Protein AF-W4GBE4-F1 (afdb_monomer_lite)

Secondary structure (DSSP, 8-state):
--THHHHHHHTTTT--------PPPPBPPHHHHHHHHHTTTTSHHHHHHHHHTT---TTTTTSS-PPPHHHHHHHTT-HHHHHHHHHHHHHHHHHS-S-BSSSS-BHHHHTT--HHHHHHHHHHHHHT-

Structure (mmCIF, N/CA/C/O backbone):
data_AF-W4GBE4-F1
#
_entry.id   AF-W4GBE4-F1
#
loop_
_atom_site.group_PDB
_atom_site.id
_atom_site.type_symbol
_atom_site.label_atom_id
_atom_site.label_alt_id
_atom_site.label_comp_id
_atom_site.label_asym_id
_atom_site.label_entity_id
_atom_site.label_seq_id
_atom_site.pdbx_PDB_ins_code
_atom_site.Cartn_x
_atom_site.Cartn_y
_atom_site.Cartn_z
_atom_site.occupancy
_atom_site.B_iso_or_equiv
_atom_site.auth_seq_id
_atom_site.auth_comp_id
_atom_site.auth_asym_id
_atom_site.auth_atom_id
_atom_site.pdbx_PDB_model_num
ATOM 1 N N . MET A 1 1 ? -0.989 -51.141 -47.940 1.00 47.38 1 MET A N 1
ATOM 2 C CA . MET A 1 1 ? -0.506 -50.314 -46.812 1.00 47.38 1 MET A CA 1
ATOM 3 C C . MET A 1 1 ? -1.340 -49.046 -46.771 1.00 47.38 1 MET A C 1
ATOM 5 O O . MET A 1 1 ? -1.274 -48.240 -47.688 1.00 47.38 1 MET A O 1
ATOM 9 N N . THR A 1 2 ? -2.251 -48.965 -45.806 1.00 43.31 2 THR A N 1
ATOM 10 C CA . THR A 1 2 ? -3.365 -48.011 -45.771 1.00 43.31 2 THR A CA 1
ATOM 11 C C . THR A 1 2 ? -2.972 -46.695 -45.096 1.00 43.31 2 THR A C 1
ATOM 13 O O . THR A 1 2 ? -2.222 -46.662 -44.122 1.00 43.31 2 THR A O 1
ATOM 16 N N . ARG A 1 3 ? -3.529 -45.604 -45.634 1.00 47.00 3 ARG A N 1
ATOM 17 C CA . ARG A 1 3 ? -3.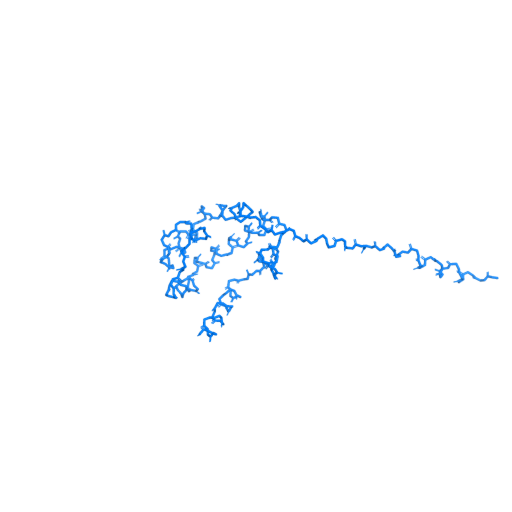361 -44.162 -45.343 1.00 47.00 3 ARG A CA 1
ATOM 18 C C . ARG A 1 3 ? -3.413 -43.745 -43.856 1.00 47.00 3 ARG A C 1
ATOM 20 O O . ARG A 1 3 ? -3.187 -42.584 -43.543 1.00 47.00 3 ARG A O 1
ATOM 27 N N . HIS A 1 4 ? -3.709 -44.667 -42.943 1.00 39.75 4 HIS A N 1
ATOM 28 C CA . HIS A 1 4 ? -3.879 -44.433 -41.506 1.00 39.75 4 HIS A CA 1
ATOM 29 C C . HIS A 1 4 ? -2.565 -44.531 -40.711 1.00 39.75 4 HIS A C 1
ATOM 31 O O . HIS A 1 4 ? -2.478 -43.972 -39.624 1.00 39.75 4 HIS A O 1
ATOM 37 N N . GLN A 1 5 ? -1.515 -45.162 -41.256 1.00 43.94 5 GLN A N 1
ATOM 38 C CA . GLN A 1 5 ? -0.207 -45.218 -40.580 1.00 43.94 5 GLN A CA 1
ATOM 39 C C . GLN A 1 5 ? 0.619 -43.927 -40.704 1.00 43.94 5 GLN A C 1
ATOM 41 O O . GLN A 1 5 ? 1.506 -43.691 -39.886 1.00 43.94 5 GLN A O 1
ATOM 46 N N . LEU A 1 6 ? 0.324 -43.075 -41.693 1.00 44.56 6 LEU A N 1
ATOM 47 C CA . LEU A 1 6 ? 1.055 -41.821 -41.905 1.00 44.56 6 LEU A CA 1
ATOM 48 C C . LEU A 1 6 ? 0.599 -40.715 -40.937 1.00 44.56 6 LEU A C 1
ATOM 50 O O . LEU A 1 6 ? 1.416 -39.929 -40.471 1.00 44.56 6 LEU A O 1
ATOM 54 N N . VAL A 1 7 ? -0.692 -40.691 -40.583 1.00 49.53 7 VAL A N 1
ATOM 55 C CA . VAL A 1 7 ? -1.270 -39.674 -39.684 1.00 49.53 7 VAL A CA 1
ATOM 56 C C . VAL A 1 7 ? -0.776 -39.860 -38.246 1.00 49.53 7 VAL A C 1
ATOM 58 O O . VAL A 1 7 ? -0.502 -38.886 -37.551 1.00 49.53 7 VAL A O 1
ATOM 61 N N . LEU A 1 8 ? -0.562 -41.110 -37.820 1.00 40.94 8 LEU A N 1
ATOM 62 C CA . LEU A 1 8 ? -0.124 -41.426 -36.458 1.00 40.94 8 LEU A CA 1
ATOM 63 C C . LEU A 1 8 ? 1.325 -40.988 -36.171 1.00 40.94 8 LEU A C 1
ATOM 65 O O . LEU A 1 8 ? 1.666 -40.720 -35.024 1.00 40.94 8 LEU A O 1
ATOM 69 N N . ARG A 1 9 ? 2.175 -40.858 -37.201 1.00 42.81 9 ARG A N 1
ATOM 70 C CA . ARG A 1 9 ? 3.560 -40.379 -37.040 1.00 42.81 9 ARG A CA 1
ATOM 71 C C . ARG A 1 9 ? 3.676 -38.854 -36.958 1.00 42.81 9 ARG A C 1
ATOM 73 O O . ARG A 1 9 ? 4.663 -38.363 -36.424 1.00 42.81 9 ARG A O 1
ATOM 80 N N . ILE A 1 10 ? 2.675 -38.110 -37.433 1.00 49.25 10 ILE A N 1
ATOM 81 C CA . ILE A 1 10 ? 2.686 -36.636 -37.420 1.00 49.25 10 ILE A CA 1
ATOM 82 C C . ILE A 1 10 ? 2.290 -36.084 -36.037 1.00 49.25 10 ILE A C 1
ATOM 84 O O . ILE A 1 10 ? 2.734 -35.005 -35.657 1.00 49.25 10 ILE A O 1
ATOM 88 N N . LEU A 1 11 ? 1.551 -36.849 -35.228 1.00 44.66 11 LEU A N 1
ATOM 89 C CA . LEU A 1 11 ? 1.126 -36.431 -33.883 1.00 44.66 11 LEU A CA 1
ATOM 90 C C . LEU A 1 11 ? 2.233 -36.488 -32.811 1.00 44.66 11 LEU A C 1
ATOM 92 O O . LEU A 1 11 ? 2.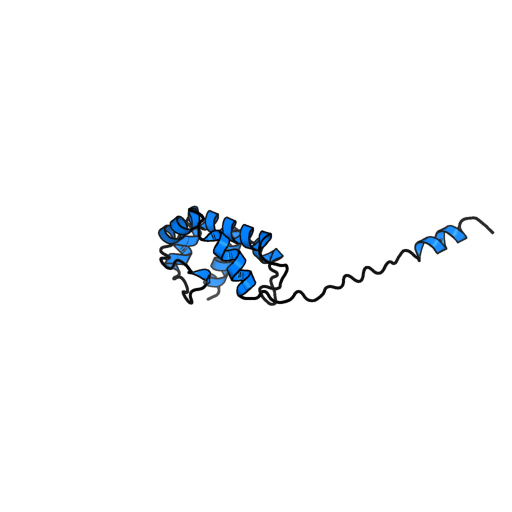040 -35.966 -31.720 1.00 44.66 11 LEU A O 1
ATOM 96 N N . ILE A 1 12 ? 3.398 -37.075 -33.108 1.00 47.38 12 ILE A N 1
ATOM 97 C CA . ILE A 1 12 ? 4.500 -37.239 -32.136 1.00 47.38 12 ILE A CA 1
ATOM 98 C C . ILE A 1 12 ? 5.567 -36.128 -32.278 1.00 47.38 12 ILE A C 1
ATOM 100 O O . ILE A 1 12 ? 6.394 -35.945 -31.392 1.00 47.38 12 ILE A O 1
ATOM 104 N N . ALA A 1 13 ? 5.524 -35.317 -33.342 1.00 45.97 13 ALA A N 1
ATOM 105 C CA . ALA A 1 13 ? 6.534 -34.288 -33.625 1.00 45.97 13 ALA A CA 1
ATOM 106 C C . ALA A 1 13 ? 6.135 -32.852 -33.221 1.00 45.97 13 ALA A C 1
ATOM 108 O O . ALA A 1 13 ? 6.860 -31.911 -33.528 1.00 45.97 13 ALA A O 1
ATOM 109 N N . ALA A 1 14 ? 5.007 -32.670 -32.526 1.00 47.59 14 ALA A N 1
ATOM 110 C CA . ALA A 1 14 ? 4.578 -31.374 -31.988 1.00 47.59 14 ALA A CA 1
ATOM 111 C C . ALA A 1 14 ? 4.655 -31.310 -30.454 1.00 47.59 14 ALA A C 1
ATOM 113 O O . ALA A 1 14 ? 4.036 -30.453 -29.830 1.00 47.59 14 ALA A O 1
ATOM 114 N N . ALA A 1 15 ? 5.468 -32.171 -29.835 1.00 48.25 15 ALA A N 1
ATOM 115 C CA . ALA A 1 15 ? 6.034 -31.881 -28.526 1.00 48.25 15 ALA A CA 1
ATOM 116 C C . ALA A 1 15 ? 7.156 -30.845 -28.708 1.00 48.25 15 ALA A C 1
ATOM 118 O O . ALA A 1 15 ? 8.330 -31.114 -28.461 1.00 48.25 15 ALA A O 1
ATOM 119 N N . CYS A 1 16 ? 6.793 -29.639 -29.161 1.00 46.28 16 CYS A N 1
ATOM 120 C CA . CYS A 1 16 ? 7.536 -28.463 -28.749 1.00 46.28 16 CYS A CA 1
ATOM 121 C C . CYS A 1 16 ? 7.368 -28.426 -27.239 1.00 46.28 16 CYS A C 1
ATOM 123 O O . CYS A 1 16 ? 6.358 -27.970 -26.713 1.00 46.28 16 CYS A O 1
ATOM 125 N N . VAL A 1 17 ? 8.354 -29.012 -26.570 1.00 53.53 17 VAL A N 1
ATOM 126 C CA . VAL A 1 17 ? 8.703 -28.745 -25.193 1.00 53.53 17 VAL A CA 1
ATOM 127 C C . VAL A 1 17 ? 8.875 -27.231 -25.125 1.00 53.53 17 VAL A C 1
ATOM 129 O O . VAL A 1 17 ? 9.966 -26.700 -25.313 1.00 53.53 17 VAL A O 1
ATOM 132 N N . SER A 1 18 ? 7.779 -26.507 -24.906 1.00 48.28 18 SER A N 1
ATOM 133 C CA . SER A 1 18 ? 7.825 -25.253 -24.185 1.00 48.28 18 SER A CA 1
ATOM 134 C C . SER A 1 18 ? 8.311 -25.644 -22.800 1.00 48.28 18 SER A C 1
ATOM 136 O O . SER A 1 18 ? 7.544 -25.864 -21.866 1.00 48.28 18 SER A O 1
ATOM 138 N N . ALA A 1 19 ? 9.631 -25.786 -22.690 1.00 45.28 19 ALA A N 1
ATOM 139 C CA . ALA A 1 19 ? 10.322 -25.480 -21.469 1.00 45.28 19 ALA A CA 1
ATOM 140 C C . ALA A 1 19 ? 9.886 -24.050 -21.159 1.00 45.28 19 ALA A C 1
ATOM 142 O O . ALA A 1 19 ? 10.431 -23.082 -21.686 1.00 45.28 19 ALA A O 1
ATOM 143 N N . PHE A 1 20 ? 8.816 -23.921 -20.376 1.00 43.69 20 PHE A N 1
ATOM 144 C CA . PHE A 1 20 ? 8.627 -22.751 -19.558 1.00 43.69 20 PHE A CA 1
ATOM 145 C C . PHE A 1 20 ? 9.878 -22.729 -18.696 1.00 43.69 20 PHE A C 1
ATO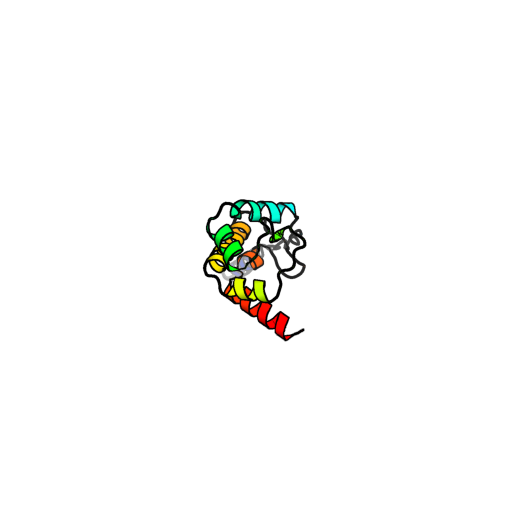M 147 O O . PHE A 1 20 ? 9.976 -23.428 -17.688 1.00 43.69 20 PHE A O 1
ATOM 154 N N . VAL A 1 21 ? 10.889 -22.011 -19.178 1.00 45.81 21 VAL A N 1
ATOM 155 C CA . VAL A 1 21 ? 11.970 -21.521 -18.351 1.00 45.81 21 VAL A CA 1
ATOM 156 C C . VAL A 1 21 ? 11.249 -20.605 -17.374 1.00 45.81 21 VAL A C 1
ATOM 158 O O . VAL A 1 21 ? 11.058 -19.420 -17.635 1.00 45.81 21 VAL A O 1
ATOM 161 N N . HIS A 1 22 ? 10.744 -21.180 -16.283 1.00 44.53 22 HIS A N 1
ATOM 162 C CA . HIS A 1 22 ? 10.506 -20.440 -15.063 1.00 44.53 22 HIS A CA 1
ATOM 163 C C . HIS A 1 22 ? 11.906 -20.032 -14.616 1.00 44.53 22 HIS A C 1
ATOM 165 O O . HIS A 1 22 ? 12.540 -20.714 -13.821 1.00 44.53 22 HIS A O 1
ATOM 171 N N . ALA A 1 23 ? 12.457 -18.995 -15.250 1.00 57.09 23 ALA A N 1
ATOM 172 C CA . ALA A 1 23 ? 13.554 -18.274 -14.653 1.00 57.09 23 ALA A CA 1
ATOM 173 C C . ALA A 1 23 ? 13.006 -17.843 -13.297 1.00 57.09 23 ALA A C 1
ATOM 175 O O . ALA A 1 23 ? 11.982 -17.152 -13.260 1.00 57.09 23 ALA A O 1
ATOM 176 N N . ASP A 1 24 ? 13.608 -18.340 -12.216 1.00 76.12 24 ASP A N 1
ATOM 177 C CA . ASP A 1 24 ? 13.294 -17.868 -10.876 1.00 76.12 24 ASP A CA 1
ATOM 178 C C . ASP A 1 24 ? 13.305 -16.342 -10.931 1.00 76.12 24 ASP A C 1
ATOM 180 O O . ASP A 1 24 ? 14.299 -15.721 -11.323 1.00 76.12 24 ASP A O 1
ATOM 184 N N . LEU A 1 25 ? 12.142 -15.742 -10.671 1.00 85.25 25 LEU A N 1
ATOM 185 C CA . LEU A 1 25 ? 11.993 -14.300 -10.767 1.00 85.25 25 LEU A CA 1
ATOM 186 C C . LEU A 1 25 ? 12.959 -13.667 -9.758 1.00 85.25 25 LEU A C 1
ATOM 188 O O . LEU A 1 25 ? 12.968 -14.080 -8.595 1.00 85.25 25 LEU A O 1
ATOM 192 N N . PRO A 1 26 ? 13.756 -12.661 -10.154 1.00 92.25 26 PRO A N 1
ATOM 193 C CA . PRO A 1 26 ? 14.640 -11.994 -9.211 1.00 92.25 26 PRO A CA 1
ATOM 194 C C . PRO A 1 26 ? 13.814 -11.329 -8.107 1.00 92.25 26 PRO A C 1
ATOM 196 O O . PRO A 1 26 ? 12.666 -10.937 -8.331 1.00 92.25 26 PRO A O 1
ATOM 199 N N . PHE A 1 27 ? 14.399 -11.150 -6.923 1.00 92.62 27 PHE A N 1
ATOM 200 C CA . PHE A 1 27 ? 13.760 -10.354 -5.878 1.00 92.62 27 PHE A CA 1
ATOM 201 C C . PHE A 1 27 ? 13.638 -8.884 -6.297 1.00 92.62 27 PHE A C 1
ATOM 203 O O . PHE A 1 27 ? 14.487 -8.343 -7.010 1.00 92.62 27 PHE A O 1
ATOM 210 N N . CYS A 1 28 ? 12.568 -8.224 -5.858 1.00 90.81 28 CYS A N 1
ATOM 211 C CA . CYS A 1 28 ? 12.384 -6.799 -6.077 1.00 90.81 28 CYS A CA 1
ATOM 212 C C . CYS A 1 28 ? 13.455 -6.015 -5.306 1.00 90.81 28 CYS A C 1
ATOM 214 O O . CYS A 1 28 ? 13.665 -6.243 -4.115 1.00 90.81 28 CYS A O 1
ATOM 216 N N . THR A 1 29 ? 14.129 -5.080 -5.975 1.00 90.50 29 THR A N 1
ATOM 217 C CA . THR A 1 29 ? 15.094 -4.191 -5.324 1.00 90.50 29 THR A CA 1
ATOM 218 C C . THR A 1 29 ? 14.368 -3.020 -4.653 1.00 90.50 29 THR A C 1
ATOM 220 O O . THR A 1 29 ? 13.238 -2.693 -5.038 1.00 90.50 29 THR A O 1
ATOM 223 N N . PRO A 1 30 ? 15.000 -2.339 -3.680 1.00 85.25 30 PRO A N 1
ATOM 224 C CA . PRO A 1 30 ? 14.466 -1.096 -3.130 1.00 85.25 30 PRO A CA 1
ATOM 225 C C . PRO A 1 30 ? 14.141 -0.055 -4.209 1.00 85.25 30 PRO A C 1
ATOM 227 O O . PRO A 1 30 ? 13.108 0.599 -4.113 1.00 85.25 30 PRO A O 1
ATOM 230 N N . ASP A 1 31 ? 14.949 0.034 -5.271 1.00 87.62 31 ASP A N 1
ATOM 231 C CA . ASP A 1 31 ? 14.728 0.967 -6.384 1.00 87.62 31 ASP A CA 1
ATOM 232 C C . ASP A 1 31 ? 13.437 0.661 -7.156 1.00 87.62 31 ASP A C 1
ATOM 234 O O . ASP A 1 31 ? 12.713 1.579 -7.537 1.00 87.62 31 ASP A O 1
ATOM 238 N N . HIS A 1 32 ? 13.092 -0.620 -7.340 1.00 87.81 32 HIS A N 1
ATOM 239 C CA . HIS A 1 32 ? 11.822 -1.006 -7.965 1.00 87.81 32 HIS A CA 1
ATOM 240 C C . HIS A 1 32 ? 10.619 -0.531 -7.140 1.00 87.81 32 HIS A C 1
ATOM 242 O O . HIS A 1 32 ? 9.619 -0.068 -7.690 1.00 87.81 32 HIS A O 1
ATOM 248 N N . VAL A 1 33 ? 10.712 -0.657 -5.812 1.00 82.44 33 VAL A N 1
ATOM 249 C CA . VAL A 1 33 ? 9.666 -0.217 -4.880 1.00 82.44 33 VAL A CA 1
ATOM 250 C C . VAL A 1 33 ? 9.589 1.304 -4.853 1.00 82.44 33 VAL A C 1
ATOM 252 O O . VAL A 1 33 ? 8.500 1.856 -4.989 1.00 82.44 33 VAL A O 1
ATOM 255 N N . GLN A 1 34 ? 10.731 1.981 -4.753 1.00 84.31 34 GLN A N 1
ATOM 256 C CA . GLN A 1 34 ? 10.813 3.436 -4.749 1.00 84.31 34 GLN A CA 1
ATOM 257 C C . GLN A 1 34 ? 10.185 4.030 -6.015 1.00 84.31 34 GLN A C 1
ATOM 259 O O . GLN A 1 34 ? 9.314 4.891 -5.908 1.00 84.31 34 GLN A O 1
ATOM 264 N N . LEU A 1 35 ? 10.545 3.516 -7.195 1.00 83.62 35 LEU A N 1
ATOM 265 C CA . LEU A 1 35 ? 10.017 3.984 -8.478 1.00 83.62 35 LEU A CA 1
ATOM 266 C C . LEU A 1 35 ? 8.487 3.871 -8.556 1.00 83.62 35 LEU A C 1
ATOM 268 O O . LEU A 1 35 ? 7.812 4.789 -9.022 1.00 83.62 35 LEU A O 1
ATOM 272 N N . ALA A 1 36 ? 7.925 2.755 -8.082 1.00 86.50 36 ALA A N 1
ATOM 273 C CA . ALA A 1 36 ? 6.478 2.574 -8.046 1.00 86.50 36 ALA A CA 1
ATOM 274 C C . ALA A 1 36 ? 5.809 3.546 -7.059 1.00 86.50 36 ALA A C 1
ATOM 276 O O . ALA A 1 36 ? 4.772 4.123 -7.375 1.00 86.50 36 ALA A O 1
ATOM 277 N N . LEU A 1 37 ? 6.397 3.759 -5.879 1.00 84.31 37 LEU A N 1
ATOM 278 C CA . LEU A 1 37 ? 5.797 4.583 -4.830 1.00 84.31 37 LEU A CA 1
ATOM 279 C C . LEU A 1 37 ? 5.881 6.084 -5.110 1.00 84.31 37 LEU A C 1
ATOM 281 O O . LEU A 1 37 ? 4.893 6.785 -4.890 1.00 84.31 37 LEU A O 1
ATOM 285 N N . GLU A 1 38 ? 7.006 6.583 -5.622 1.00 85.31 38 GLU A N 1
ATOM 286 C CA . GLU A 1 38 ? 7.205 8.012 -5.902 1.00 85.31 38 GLU A CA 1
ATOM 287 C C . GLU A 1 38 ? 6.149 8.576 -6.854 1.00 85.31 38 GLU A C 1
ATOM 289 O O . GLU A 1 38 ? 5.655 9.687 -6.646 1.00 85.31 38 GLU A O 1
ATOM 294 N N . ALA A 1 39 ? 5.722 7.779 -7.838 1.00 82.81 39 ALA A N 1
ATOM 295 C CA . ALA A 1 39 ? 4.661 8.145 -8.773 1.00 82.81 39 ALA A CA 1
ATOM 296 C C . ALA A 1 39 ? 3.313 8.438 -8.084 1.00 82.81 39 ALA A C 1
ATOM 298 O O . ALA A 1 39 ? 2.463 9.126 -8.644 1.00 82.81 39 ALA A O 1
ATOM 299 N N . THR A 1 40 ? 3.110 7.940 -6.863 1.00 86.69 40 THR A N 1
ATOM 300 C CA . THR A 1 40 ? 1.842 8.062 -6.128 1.00 86.69 40 THR A CA 1
ATOM 301 C C . THR A 1 40 ? 1.817 9.241 -5.159 1.00 86.69 40 THR A C 1
ATOM 303 O O . THR A 1 40 ? 0.747 9.660 -4.718 1.00 86.69 40 THR A O 1
ATOM 306 N N . TYR A 1 41 ? 2.976 9.802 -4.806 1.00 84.94 41 TYR A N 1
ATOM 307 C CA . TYR A 1 41 ? 3.091 10.875 -3.810 1.00 84.94 41 TYR A CA 1
ATOM 308 C C . TYR A 1 41 ? 2.350 12.166 -4.183 1.00 84.94 41 TYR A C 1
ATOM 310 O O . TYR A 1 41 ? 1.770 12.785 -3.288 1.00 84.94 41 TYR A O 1
ATOM 318 N N . PRO A 1 42 ? 2.293 12.576 -5.465 1.00 88.06 42 PRO A N 1
ATOM 319 C CA . PRO A 1 42 ? 1.512 13.743 -5.864 1.00 88.06 42 PRO A CA 1
ATOM 320 C C . PRO A 1 42 ? -0.008 13.515 -5.866 1.00 88.06 42 PRO A C 1
ATOM 322 O O . PRO A 1 42 ? -0.752 14.486 -6.001 1.00 88.06 42 PRO A O 1
ATOM 325 N N . HIS A 1 43 ? -0.496 12.270 -5.754 1.00 89.62 43 HIS A N 1
ATOM 326 C CA . HIS A 1 43 ? -1.926 11.987 -5.870 1.00 89.62 43 HIS A CA 1
ATOM 327 C C . HIS A 1 43 ? -2.710 12.596 -4.687 1.00 89.62 43 HIS A C 1
ATOM 329 O O . HIS A 1 43 ? -2.338 12.362 -3.532 1.00 89.62 43 HIS A O 1
ATOM 335 N N . PRO A 1 44 ? -3.820 13.333 -4.917 1.00 90.81 44 PRO A N 1
ATOM 336 C CA . PRO A 1 44 ? -4.550 14.025 -3.847 1.00 90.81 44 PRO A CA 1
ATOM 337 C C . PRO A 1 44 ? -5.021 13.106 -2.715 1.00 90.81 44 PRO A C 1
ATOM 339 O O . PRO A 1 44 ? -5.007 13.494 -1.544 1.00 90.81 44 PRO A O 1
ATOM 342 N N . SER A 1 45 ? -5.394 11.866 -3.049 1.00 90.19 45 SER A N 1
ATOM 343 C CA . SER A 1 45 ? -5.828 10.876 -2.060 1.00 90.19 45 SER A CA 1
ATOM 344 C C . SER A 1 45 ? -4.751 10.583 -1.016 1.00 90.19 45 SER A C 1
ATOM 346 O O . SER A 1 45 ? -5.096 10.278 0.121 1.00 90.19 45 SER A O 1
ATOM 348 N N . HIS A 1 46 ? -3.466 10.710 -1.363 1.00 87.94 46 HIS A N 1
ATOM 349 C CA . HIS A 1 46 ? -2.364 10.372 -0.470 1.00 87.94 46 HIS A CA 1
ATOM 350 C C . HIS A 1 46 ? -2.334 11.320 0.736 1.00 87.94 46 HIS A C 1
ATOM 352 O O . HIS A 1 46 ? -2.345 10.870 1.882 1.00 87.94 46 HIS A O 1
ATOM 358 N N . GLN A 1 47 ? -2.405 12.634 0.500 1.00 86.12 47 GLN A N 1
ATOM 359 C CA . GLN A 1 47 ? -2.460 13.628 1.580 1.00 86.12 47 GLN A CA 1
ATOM 360 C C . GLN A 1 47 ? -3.737 13.498 2.420 1.00 86.12 47 GLN A C 1
ATOM 362 O O . GLN A 1 47 ? -3.699 13.661 3.641 1.00 86.12 47 GLN A O 1
ATOM 367 N N . LEU A 1 48 ? -4.863 13.173 1.780 1.00 92.00 48 LEU A N 1
ATOM 368 C CA . LEU A 1 48 ? -6.127 12.939 2.476 1.00 92.00 48 LEU A CA 1
ATOM 369 C C . LEU A 1 48 ? -6.066 11.681 3.350 1.00 92.00 48 LEU A C 1
ATOM 371 O O . LEU A 1 48 ? -6.455 11.736 4.510 1.00 92.00 48 LEU A O 1
ATOM 375 N N . CYS A 1 49 ? -5.503 10.581 2.848 1.00 92.06 49 CYS A N 1
ATOM 376 C CA . CYS A 1 49 ? -5.317 9.362 3.628 1.00 92.06 49 CYS A CA 1
ATOM 377 C C . CYS A 1 49 ? -4.402 9.600 4.830 1.00 92.06 49 CYS A C 1
ATOM 379 O O . CYS A 1 49 ? -4.721 9.190 5.941 1.00 92.06 49 CYS A O 1
ATOM 381 N N . MET A 1 50 ? -3.284 10.300 4.626 1.00 87.62 50 MET A N 1
ATOM 382 C CA . MET A 1 50 ? -2.375 10.679 5.706 1.00 87.62 50 MET A CA 1
ATOM 383 C C . MET A 1 50 ? -3.101 11.437 6.820 1.00 87.62 50 MET A C 1
ATOM 385 O O . MET A 1 50 ? -2.926 11.131 8.000 1.00 87.62 50 MET A O 1
ATOM 389 N N . LYS A 1 51 ? -3.953 12.397 6.448 1.00 90.31 51 LYS A N 1
ATOM 390 C CA . LYS A 1 51 ? -4.778 13.148 7.395 1.00 90.31 51 LYS A CA 1
ATOM 391 C C . LYS A 1 51 ? -5.780 12.241 8.113 1.00 90.31 51 LYS A C 1
ATOM 393 O O . LYS A 1 51 ? -5.821 12.258 9.340 1.00 90.31 51 LYS A O 1
ATOM 398 N N . ASP A 1 52 ? -6.553 11.454 7.369 1.00 94.25 52 ASP A N 1
ATOM 399 C CA . ASP A 1 52 ? -7.618 10.609 7.918 1.00 94.25 52 ASP A CA 1
ATOM 400 C C . ASP A 1 52 ? -7.074 9.516 8.847 1.00 94.25 52 ASP A C 1
ATOM 402 O O . ASP A 1 52 ? -7.651 9.243 9.897 1.00 94.25 52 ASP A O 1
ATOM 406 N N . ALA A 1 53 ? -5.943 8.909 8.484 1.00 91.94 53 ALA A N 1
ATOM 407 C CA . ALA A 1 53 ? -5.299 7.858 9.264 1.00 91.94 53 ALA A CA 1
ATOM 408 C C . ALA A 1 53 ? -4.384 8.395 10.377 1.00 91.94 53 ALA A C 1
ATOM 410 O O . ALA A 1 53 ? -3.777 7.614 11.111 1.00 91.94 53 ALA A O 1
ATOM 411 N N . GLY A 1 54 ? -4.229 9.719 10.491 1.00 88.88 54 GLY A N 1
ATOM 412 C CA . GLY A 1 54 ? -3.305 10.339 11.440 1.00 88.88 54 GLY A CA 1
ATOM 413 C C . GLY A 1 54 ? -1.836 9.974 11.189 1.00 88.88 54 GLY A C 1
ATOM 414 O O . GLY A 1 54 ? -1.043 9.940 12.130 1.00 88.88 54 GLY A O 1
ATOM 415 N N . MET A 1 55 ? -1.465 9.673 9.942 1.00 81.69 55 MET A N 1
ATOM 416 C CA . MET A 1 55 ? -0.104 9.340 9.518 1.00 81.69 55 MET A CA 1
ATOM 417 C C . MET A 1 55 ? 0.560 10.586 8.928 1.00 81.69 55 MET A C 1
ATOM 419 O O . MET A 1 55 ? 0.320 10.949 7.785 1.00 81.69 55 MET A O 1
ATOM 423 N N . GLN A 1 56 ? 1.393 11.274 9.709 1.00 70.88 56 GLN A N 1
ATOM 424 C CA . GLN A 1 56 ? 1.942 12.582 9.311 1.00 70.88 56 GLN A CA 1
ATOM 425 C C . GLN A 1 56 ? 3.230 12.496 8.476 1.00 70.88 56 GLN A C 1
ATOM 427 O O . GLN A 1 56 ? 3.691 13.505 7.941 1.00 70.88 56 GLN A O 1
ATOM 432 N N . ASN A 1 57 ? 3.823 11.307 8.345 1.00 65.50 57 ASN A N 1
ATOM 433 C CA . ASN A 1 57 ? 5.098 11.143 7.658 1.00 65.50 57 ASN A CA 1
ATOM 434 C C . ASN A 1 57 ? 4.881 10.937 6.153 1.00 65.50 57 ASN A C 1
ATOM 436 O O . ASN A 1 57 ? 4.297 9.936 5.743 1.00 65.50 57 ASN A O 1
ATOM 440 N N . LYS A 1 58 ? 5.366 11.881 5.330 1.00 52.84 58 LYS A N 1
ATOM 441 C CA . LYS A 1 58 ? 5.182 11.894 3.859 1.00 52.84 58 LYS A CA 1
ATOM 442 C C . LYS A 1 58 ? 5.749 10.665 3.149 1.00 52.84 58 LYS A C 1
ATOM 444 O O . LYS A 1 58 ? 5.431 10.429 1.993 1.00 52.84 58 LYS A O 1
ATOM 449 N N . VAL A 1 59 ? 6.595 9.908 3.840 1.00 53.56 59 VAL A N 1
ATOM 450 C CA . VAL A 1 59 ? 7.252 8.715 3.314 1.00 53.56 59 VAL A CA 1
ATOM 451 C C . VAL A 1 59 ? 7.005 7.533 4.247 1.00 53.56 59 VAL A C 1
ATOM 453 O O . VAL A 1 59 ? 7.927 6.810 4.601 1.00 53.56 59 VAL A O 1
ATOM 456 N N . TYR A 1 60 ? 5.765 7.349 4.719 1.00 55.22 60 TYR A N 1
ATOM 457 C CA . TYR A 1 60 ? 5.470 6.304 5.708 1.00 55.22 60 TYR A CA 1
ATOM 458 C C . TYR A 1 60 ? 5.911 4.907 5.235 1.00 55.22 60 TYR A C 1
ATOM 460 O O . TYR A 1 60 ? 6.417 4.138 6.044 1.00 55.22 60 TYR A O 1
ATOM 468 N N . LEU A 1 61 ? 5.828 4.637 3.925 1.00 50.59 61 LEU A N 1
ATOM 469 C CA . LEU A 1 61 ? 6.257 3.380 3.297 1.00 50.59 61 LEU A CA 1
ATOM 470 C C . LEU A 1 61 ? 7.780 3.180 3.250 1.00 50.59 61 LEU A C 1
ATOM 472 O O . LEU A 1 61 ? 8.227 2.042 3.164 1.00 50.59 61 LEU A O 1
ATOM 476 N N . SER A 1 62 ? 8.579 4.252 3.312 1.00 51.03 62 SER A N 1
ATOM 477 C CA . SER A 1 62 ? 10.048 4.163 3.385 1.00 51.03 62 SER A CA 1
ATOM 478 C C . SER A 1 62 ? 10.597 4.450 4.787 1.00 51.03 62 SER A C 1
ATOM 480 O O . SER A 1 62 ? 11.770 4.206 5.072 1.00 51.03 62 SER A O 1
ATOM 482 N N . SER A 1 63 ? 9.775 5.015 5.669 1.00 52.66 63 SER A N 1
ATOM 483 C CA . SER A 1 63 ? 10.150 5.312 7.043 1.00 52.66 63 SER A CA 1
ATOM 484 C C . SER A 1 63 ? 10.029 4.048 7.889 1.00 52.66 63 SER A C 1
ATOM 486 O O . SER A 1 63 ? 9.095 3.270 7.720 1.00 52.66 63 SER A O 1
ATOM 488 N N . ARG A 1 64 ? 10.917 3.861 8.873 1.00 58.09 64 ARG A N 1
ATOM 489 C CA . ARG A 1 64 ? 10.794 2.807 9.904 1.00 58.09 64 ARG A CA 1
ATOM 490 C C . ARG A 1 64 ? 9.630 3.069 10.878 1.00 58.09 64 ARG A C 1
ATOM 492 O O . ARG A 1 64 ? 9.719 2.765 12.063 1.00 58.09 64 ARG A O 1
ATOM 499 N N . PHE A 1 65 ? 8.569 3.711 10.406 1.00 65.25 65 PHE A N 1
ATOM 500 C CA . PHE A 1 65 ? 7.387 4.028 11.176 1.00 65.25 65 PHE A CA 1
ATOM 501 C C . PHE A 1 65 ? 6.428 2.846 11.097 1.00 65.25 65 PHE A C 1
ATOM 503 O O . PHE A 1 65 ? 5.906 2.528 10.033 1.00 65.25 65 PHE A O 1
ATOM 510 N N . THR A 1 66 ? 6.198 2.194 12.231 1.00 73.38 66 THR A N 1
ATOM 511 C CA . THR A 1 66 ? 5.122 1.209 12.364 1.00 73.38 66 THR A CA 1
ATOM 512 C C . THR A 1 66 ? 3.883 1.952 12.872 1.00 73.38 66 THR A C 1
ATOM 514 O O . THR A 1 66 ? 3.950 2.507 13.971 1.00 73.38 66 THR A O 1
ATOM 517 N N . PRO A 1 67 ? 2.777 2.025 12.106 1.00 79.38 67 PRO A N 1
ATOM 518 C CA . PRO A 1 67 ? 1.557 2.680 12.571 1.00 79.38 67 PRO A CA 1
ATOM 519 C C . PRO A 1 67 ? 0.996 2.004 13.830 1.00 79.38 67 PRO A C 1
ATOM 521 O O . PRO A 1 67 ? 1.072 0.783 13.973 1.00 79.38 67 PRO A O 1
ATOM 524 N N . SER A 1 68 ? 0.402 2.783 14.737 1.00 86.75 68 SER A N 1
ATOM 525 C CA . SER A 1 68 ? -0.324 2.233 15.888 1.00 86.75 68 SER A CA 1
ATOM 526 C C . SER A 1 68 ? -1.622 1.547 15.453 1.00 86.75 68 SER A C 1
ATOM 528 O O . SER A 1 68 ? -2.168 1.859 14.393 1.00 86.75 68 SER A O 1
ATOM 530 N N . LEU A 1 69 ? -2.183 0.673 16.297 1.00 87.25 69 LEU A N 1
ATOM 531 C CA . LEU A 1 69 ? -3.469 0.013 16.016 1.00 87.25 69 LEU A CA 1
ATOM 532 C C . LEU A 1 69 ? -4.591 1.017 15.711 1.00 87.25 69 LEU A C 1
ATOM 534 O O . LEU A 1 69 ? -5.390 0.792 14.806 1.00 87.25 69 LEU A O 1
ATOM 538 N N . THR A 1 70 ? -4.617 2.159 16.404 1.00 90.25 70 THR A N 1
ATOM 539 C CA . THR A 1 70 ? -5.582 3.236 16.138 1.00 90.25 70 THR A CA 1
ATOM 540 C C . THR A 1 70 ? -5.400 3.831 14.743 1.00 90.25 70 THR A C 1
ATOM 542 O O . THR A 1 70 ? -6.383 4.047 14.038 1.00 90.25 70 THR A O 1
ATOM 545 N N . GLN A 1 71 ? -4.156 4.067 14.316 1.00 90.44 71 GLN A N 1
ATOM 546 C CA . GLN A 1 71 ? -3.861 4.590 12.977 1.00 90.44 71 GLN A CA 1
ATOM 547 C C . GLN A 1 71 ? -4.213 3.572 11.890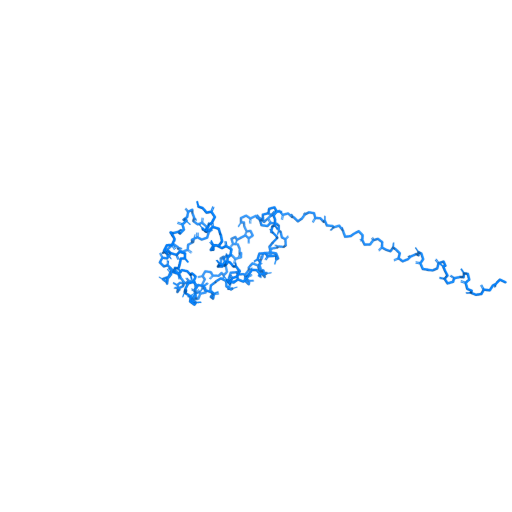 1.00 90.44 71 GLN A C 1
ATOM 549 O O . GLN A 1 71 ? -4.758 3.949 10.856 1.00 90.44 71 GLN A O 1
ATOM 554 N N . VAL A 1 72 ? -3.973 2.279 12.131 1.00 89.81 72 VAL A N 1
ATOM 555 C CA . VAL A 1 72 ? -4.372 1.223 11.191 1.00 89.81 72 VAL A CA 1
ATOM 556 C C . VAL A 1 72 ? -5.896 1.079 11.118 1.00 89.81 72 VAL A C 1
ATOM 558 O O . VAL A 1 72 ? -6.457 0.957 10.029 1.00 89.81 72 VAL A O 1
ATOM 561 N N . GLY A 1 73 ? -6.595 1.178 12.250 1.00 91.56 73 GLY A N 1
ATOM 562 C CA . GLY A 1 73 ? -8.057 1.229 12.276 1.00 91.56 73 GLY A CA 1
ATOM 563 C C . GLY A 1 73 ? -8.608 2.427 11.496 1.00 91.56 73 GLY A C 1
ATOM 564 O O . GLY A 1 73 ? -9.534 2.276 10.700 1.00 91.56 73 GLY A O 1
ATOM 565 N N . ALA A 1 74 ? -8.008 3.607 11.668 1.00 94.38 74 ALA A N 1
ATOM 566 C CA . ALA A 1 74 ? -8.375 4.813 10.931 1.00 94.38 74 ALA A CA 1
ATOM 567 C C . ALA A 1 74 ? -8.080 4.690 9.426 1.00 94.38 74 ALA A C 1
ATOM 569 O O . ALA A 1 74 ? -8.926 5.059 8.611 1.00 94.38 74 ALA A O 1
ATOM 570 N N . PHE A 1 75 ? -6.941 4.091 9.055 1.00 93.75 75 PHE A N 1
ATOM 571 C CA . PHE A 1 75 ? -6.613 3.751 7.671 1.00 93.75 75 PHE A CA 1
ATOM 572 C C . PHE A 1 75 ? -7.748 2.937 7.048 1.00 93.75 75 PHE A C 1
ATOM 574 O O . PHE A 1 75 ? -8.382 3.426 6.117 1.00 93.75 75 PHE A O 1
ATOM 581 N N . PHE A 1 76 ? -8.091 1.778 7.626 1.00 94.75 76 PHE A N 1
ATOM 582 C CA . PHE A 1 76 ? -9.117 0.860 7.105 1.00 94.75 76 PHE A CA 1
ATOM 583 C C . PHE A 1 76 ? -10.560 1.382 7.114 1.00 94.75 76 PHE A C 1
ATOM 585 O O . PHE A 1 76 ? -11.451 0.707 6.578 1.00 94.75 76 PHE A O 1
ATOM 592 N N . ASN A 1 77 ? -10.795 2.557 7.696 1.00 95.25 77 ASN A N 1
ATOM 593 C CA . ASN A 1 77 ? -12.088 3.237 7.722 1.00 95.25 77 ASN A CA 1
ATOM 594 C C . ASN A 1 77 ? -12.124 4.499 6.835 1.00 95.25 77 ASN A C 1
ATOM 596 O O . ASN A 1 77 ? -13.183 5.112 6.704 1.00 95.25 77 ASN A O 1
ATOM 600 N N . SER A 1 78 ? -11.016 4.877 6.187 1.00 95.56 78 SER A N 1
ATOM 601 C CA . SER A 1 78 ? -10.947 6.046 5.303 1.00 95.56 78 SER A CA 1
ATOM 602 C C . SER A 1 78 ? -11.160 5.682 3.832 1.00 95.56 78 SER A C 1
ATOM 604 O O . SER A 1 78 ? -10.467 4.838 3.254 1.00 95.56 78 SER A O 1
ATOM 606 N N . LYS A 1 79 ? -12.076 6.404 3.172 1.00 96.31 79 LYS A N 1
ATOM 607 C CA . LYS A 1 79 ? -12.254 6.331 1.713 1.00 96.31 79 LYS A CA 1
ATOM 608 C C . LYS A 1 79 ? -10.988 6.780 0.974 1.00 96.31 79 LYS A C 1
ATOM 610 O O . LYS A 1 79 ? -10.604 6.143 -0.004 1.00 96.31 79 LYS A O 1
ATOM 615 N N . ALA A 1 80 ? -10.325 7.832 1.453 1.00 94.69 80 ALA A N 1
ATOM 616 C CA . ALA A 1 80 ? -9.095 8.333 0.848 1.00 94.69 80 ALA A CA 1
ATOM 617 C C . ALA A 1 80 ? -7.947 7.320 0.958 1.00 94.69 80 ALA A C 1
ATOM 619 O O . ALA A 1 80 ? -7.137 7.200 0.038 1.00 94.69 80 ALA A O 1
ATOM 620 N N . CYS A 1 81 ? -7.890 6.546 2.046 1.00 94.25 81 CYS A N 1
ATOM 621 C CA . CYS A 1 81 ? -6.910 5.470 2.182 1.00 94.25 81 CYS A CA 1
ATOM 622 C C . CYS A 1 81 ? -7.185 4.281 1.267 1.00 94.25 81 CYS A C 1
ATOM 624 O O . CYS A 1 81 ? -6.240 3.739 0.694 1.00 94.25 81 CYS A O 1
ATOM 626 N N . ARG A 1 82 ? -8.455 3.925 1.047 1.00 96.56 82 ARG A N 1
ATOM 627 C CA . ARG A 1 82 ? -8.823 2.943 0.016 1.00 96.56 82 ARG A CA 1
ATOM 628 C C . ARG A 1 82 ? -8.378 3.389 -1.375 1.00 96.56 82 ARG A C 1
ATOM 630 O O . ARG A 1 82 ? -7.797 2.599 -2.112 1.00 96.56 82 ARG A O 1
ATOM 637 N N . GLU A 1 83 ? -8.629 4.648 -1.718 1.00 95.81 83 GLU A N 1
ATOM 638 C CA . GLU A 1 83 ? -8.218 5.222 -3.001 1.00 95.81 83 GLU A CA 1
ATOM 639 C C . GLU A 1 83 ? -6.691 5.248 -3.144 1.00 95.81 83 GLU A C 1
ATOM 641 O O . GLU A 1 83 ? -6.158 4.780 -4.144 1.00 95.81 83 GLU A O 1
ATOM 646 N N . THR A 1 84 ? -5.978 5.685 -2.104 1.00 93.06 84 THR A N 1
ATOM 647 C CA . THR A 1 84 ? -4.505 5.694 -2.077 1.00 93.06 84 THR A CA 1
ATOM 648 C C . THR A 1 84 ? -3.921 4.303 -2.271 1.00 93.06 84 THR A C 1
ATOM 650 O O . THR A 1 84 ? -2.986 4.138 -3.047 1.00 93.06 84 THR A O 1
ATOM 653 N N . PHE A 1 85 ? -4.481 3.289 -1.613 1.00 93.94 85 PHE A N 1
ATOM 654 C CA . PHE A 1 85 ? -4.051 1.910 -1.815 1.00 93.94 85 PHE A CA 1
ATOM 655 C C . PHE A 1 85 ? -4.262 1.452 -3.264 1.00 93.94 85 PHE A C 1
ATOM 657 O O . PHE A 1 85 ? -3.364 0.840 -3.833 1.00 93.94 85 PHE A O 1
ATOM 664 N N . GLY A 1 86 ? -5.400 1.795 -3.879 1.00 94.69 86 GLY A N 1
ATOM 665 C CA . GLY A 1 86 ? -5.650 1.522 -5.298 1.00 94.69 86 GLY A CA 1
ATOM 666 C C . GLY A 1 86 ? -4.586 2.145 -6.204 1.00 94.69 86 GLY A C 1
ATOM 667 O O . GLY A 1 86 ? -3.986 1.442 -7.010 1.00 94.69 86 GLY A O 1
ATOM 668 N N . VAL A 1 87 ? -4.269 3.425 -5.990 1.00 93.69 87 VAL A N 1
ATOM 669 C CA . VAL A 1 87 ? -3.212 4.136 -6.732 1.00 93.69 87 VAL A CA 1
ATOM 670 C C . VAL A 1 87 ? -1.847 3.459 -6.558 1.00 93.69 87 VAL A C 1
ATOM 672 O O . VAL A 1 87 ? -1.102 3.323 -7.526 1.00 93.69 87 VAL A O 1
ATOM 675 N N . ILE A 1 88 ? -1.518 2.996 -5.348 1.00 91.94 88 ILE A N 1
ATOM 676 C CA . ILE A 1 88 ? -0.269 2.267 -5.085 1.00 91.94 88 ILE A CA 1
ATOM 677 C C . ILE A 1 88 ? -0.246 0.928 -5.820 1.00 91.94 88 ILE A C 1
ATOM 679 O O . ILE A 1 88 ? 0.751 0.618 -6.469 1.00 91.94 88 ILE A O 1
ATOM 683 N N . MET A 1 89 ? -1.318 0.138 -5.763 1.00 94.06 89 MET A N 1
ATOM 684 C CA . MET A 1 89 ? -1.370 -1.154 -6.455 1.00 94.06 89 MET A CA 1
ATOM 685 C C . MET A 1 89 ? -1.326 -0.996 -7.978 1.00 94.06 89 MET A C 1
ATOM 687 O O . MET A 1 89 ? -0.635 -1.769 -8.642 1.00 94.06 89 MET A O 1
ATOM 691 N N . ASP A 1 90 ? -1.959 0.042 -8.527 1.00 94.50 90 ASP A N 1
ATOM 692 C CA . ASP A 1 90 ? -1.842 0.390 -9.945 1.00 94.50 90 ASP A CA 1
ATOM 693 C C . ASP A 1 90 ? -0.411 0.804 -10.314 1.00 94.50 90 ASP A C 1
ATOM 695 O O . ASP A 1 90 ? 0.107 0.393 -11.353 1.00 94.50 90 ASP A O 1
ATOM 699 N N . ALA A 1 91 ? 0.275 1.566 -9.462 1.00 92.44 91 ALA A N 1
ATOM 700 C CA . ALA A 1 91 ? 1.669 1.921 -9.700 1.00 92.44 91 ALA A CA 1
ATOM 701 C C . ALA A 1 91 ? 2.598 0.699 -9.619 1.00 92.44 91 ALA A C 1
ATOM 703 O O . ALA A 1 91 ? 3.474 0.547 -10.467 1.00 92.44 91 ALA A O 1
ATOM 704 N N . VAL A 1 92 ? 2.376 -0.221 -8.673 1.00 92.31 92 VAL A N 1
ATOM 705 C CA . VAL A 1 92 ? 3.100 -1.504 -8.617 1.00 92.31 92 VAL A CA 1
ATOM 706 C C . VAL A 1 92 ? 2.846 -2.307 -9.892 1.00 92.31 92 VAL A C 1
ATOM 708 O O . VAL A 1 92 ? 3.787 -2.806 -10.497 1.00 92.31 92 VAL A O 1
ATOM 711 N N . LYS A 1 93 ? 1.594 -2.390 -10.349 1.00 93.50 93 LYS A N 1
ATOM 712 C CA . LYS A 1 93 ? 1.226 -3.117 -11.569 1.00 93.50 93 LYS A CA 1
ATOM 713 C C . LYS A 1 93 ? 1.928 -2.580 -12.816 1.00 93.50 93 LYS A C 1
ATOM 715 O O . LYS A 1 93 ? 2.317 -3.366 -13.676 1.00 93.50 93 LYS A O 1
ATOM 720 N N . ASN A 1 94 ? 2.022 -1.257 -12.936 1.00 92.88 94 ASN A N 1
ATOM 721 C CA . ASN A 1 94 ? 2.445 -0.599 -14.171 1.00 92.88 94 ASN A CA 1
ATOM 722 C C . ASN A 1 94 ? 3.939 -0.250 -14.197 1.00 92.88 94 ASN A C 1
ATOM 724 O O . ASN A 1 94 ? 4.526 -0.214 -15.275 1.00 92.88 94 ASN A O 1
ATOM 728 N N . ASN A 1 95 ? 4.552 -0.008 -13.035 1.00 91.38 95 ASN A N 1
ATOM 729 C CA . ASN A 1 95 ? 5.905 0.547 -12.942 1.00 91.38 95 ASN A CA 1
ATOM 730 C C . ASN A 1 95 ? 6.908 -0.399 -12.267 1.00 91.38 95 ASN A C 1
ATOM 732 O O . ASN A 1 95 ? 8.111 -0.155 -12.346 1.00 91.38 95 ASN A O 1
ATOM 736 N N . MET A 1 96 ? 6.450 -1.469 -11.606 1.00 90.25 96 MET A N 1
ATOM 737 C CA . MET A 1 96 ? 7.344 -2.466 -11.017 1.00 90.25 96 MET A CA 1
ATOM 738 C C . MET A 1 96 ? 7.599 -3.603 -12.016 1.00 90.25 96 MET A C 1
ATOM 740 O O . MET A 1 96 ? 6.641 -4.153 -12.567 1.00 90.25 96 MET A O 1
ATOM 744 N N . PRO A 1 97 ? 8.859 -4.016 -12.248 1.00 91.62 97 PRO A N 1
ATOM 745 C CA . PRO A 1 97 ? 9.128 -5.208 -13.042 1.00 91.62 97 PRO A CA 1
ATOM 746 C C . PRO A 1 97 ? 8.526 -6.456 -12.381 1.00 91.62 97 PRO A C 1
ATOM 748 O O . PRO A 1 97 ? 8.216 -6.480 -11.185 1.00 91.62 97 PRO A O 1
ATOM 751 N N . MET A 1 98 ? 8.375 -7.529 -13.157 1.00 92.31 98 MET A N 1
ATOM 752 C CA . MET A 1 98 ? 7.985 -8.821 -12.597 1.00 92.31 98 MET A CA 1
ATOM 753 C C . MET A 1 98 ? 9.133 -9.359 -11.734 1.00 92.31 98 MET A C 1
ATOM 755 O O . MET A 1 98 ? 10.197 -9.691 -12.250 1.00 92.31 98 MET A O 1
ATOM 759 N N . CYS A 1 99 ? 8.927 -9.392 -10.421 1.00 92.56 99 CYS A N 1
ATOM 760 C CA . CYS A 1 99 ? 9.927 -9.773 -9.425 1.00 92.56 99 CYS A CA 1
ATOM 761 C C . CYS A 1 99 ? 9.253 -10.399 -8.197 1.00 92.56 99 CYS A C 1
ATOM 763 O O . CYS A 1 99 ? 8.043 -10.260 -8.012 1.00 92.56 99 CYS A O 1
ATOM 765 N N . MET A 1 100 ? 10.021 -11.091 -7.358 1.00 94.25 100 MET A N 1
ATOM 766 C CA . MET A 1 100 ? 9.562 -11.604 -6.064 1.00 94.25 100 MET A CA 1
ATOM 767 C C . MET A 1 100 ? 9.667 -10.505 -5.003 1.00 94.25 100 MET A C 1
ATOM 769 O O . MET A 1 100 ? 10.758 -10.030 -4.703 1.00 94.25 100 MET A O 1
ATOM 773 N N . TYR A 1 101 ? 8.544 -10.073 -4.433 1.00 88.25 101 TYR A N 1
ATOM 774 C CA . TYR A 1 101 ? 8.537 -9.121 -3.316 1.00 88.25 101 TYR A CA 1
ATOM 775 C C . TYR A 1 101 ? 8.947 -9.801 -2.002 1.00 88.25 101 TYR A C 1
ATOM 777 O O . TYR A 1 101 ? 9.649 -9.221 -1.180 1.00 88.25 101 TYR A O 1
ATOM 785 N N . SER A 1 102 ? 8.534 -11.056 -1.828 1.00 88.00 102 SER A N 1
ATOM 786 C CA . SER A 1 102 ? 8.971 -11.961 -0.763 1.00 88.00 102 SER A CA 1
ATOM 787 C C . SER A 1 102 ? 9.124 -13.371 -1.331 1.00 88.00 102 SER A C 1
ATOM 789 O O . SER A 1 102 ? 8.815 -13.595 -2.498 1.00 88.00 102 SER A O 1
ATOM 791 N N . GLU A 1 103 ? 9.537 -14.344 -0.519 1.00 89.75 103 GLU A N 1
ATOM 792 C CA . GLU A 1 103 ? 9.597 -15.755 -0.942 1.00 89.75 103 GLU A CA 1
ATOM 793 C C . GLU A 1 103 ? 8.234 -16.313 -1.402 1.00 89.75 103 GLU A C 1
ATOM 795 O O . GLU A 1 103 ? 8.186 -17.290 -2.142 1.00 89.75 103 GLU A O 1
ATOM 800 N N . ALA A 1 104 ? 7.123 -15.685 -0.998 1.00 89.06 104 ALA A N 1
ATOM 801 C CA . ALA A 1 104 ? 5.767 -16.173 -1.255 1.00 89.06 104 ALA A CA 1
ATOM 802 C C . ALA A 1 104 ? 4.949 -15.313 -2.235 1.00 89.06 104 ALA A C 1
ATOM 804 O O . ALA A 1 104 ? 3.916 -15.767 -2.727 1.00 89.06 104 ALA A O 1
ATOM 805 N N . ILE A 1 105 ? 5.353 -14.064 -2.495 1.00 89.94 105 ILE A N 1
ATOM 806 C CA . ILE A 1 105 ? 4.542 -13.092 -3.245 1.00 89.94 105 ILE A CA 1
ATOM 807 C C . ILE A 1 105 ? 5.382 -12.430 -4.336 1.00 89.94 105 ILE A C 1
ATOM 809 O O . ILE A 1 105 ? 6.368 -11.754 -4.052 1.00 89.94 105 ILE A O 1
ATOM 813 N N . SER A 1 106 ? 4.939 -12.555 -5.587 1.00 93.69 106 SER A N 1
ATOM 814 C CA . SER A 1 106 ? 5.445 -11.770 -6.721 1.00 93.69 106 SER A CA 1
ATOM 815 C C . SER A 1 106 ? 4.809 -10.376 -6.795 1.00 93.69 106 SER A C 1
ATOM 817 O O . SER A 1 106 ? 3.699 -10.168 -6.308 1.00 93.69 106 SER A O 1
ATOM 819 N N . SER A 1 107 ? 5.444 -9.425 -7.483 1.00 92.44 107 SER A N 1
ATOM 820 C CA . SER A 1 107 ? 4.897 -8.081 -7.743 1.00 92.44 107 SER A CA 1
ATOM 821 C C . SER A 1 107 ? 3.547 -8.115 -8.479 1.00 92.44 107 SER A C 1
ATOM 823 O O . SER A 1 107 ? 2.668 -7.286 -8.229 1.00 92.44 107 SER A O 1
ATOM 825 N N . LYS A 1 108 ? 3.319 -9.131 -9.325 1.00 93.94 108 LYS A N 1
ATOM 826 C CA . LYS A 1 108 ? 2.023 -9.380 -9.978 1.00 93.94 108 LYS A CA 1
ATOM 827 C C . LYS A 1 108 ? 0.937 -9.785 -8.980 1.00 93.94 108 LYS A C 1
ATOM 829 O O . LYS A 1 108 ? -0.195 -9.331 -9.093 1.00 93.94 108 LYS A O 1
ATOM 834 N N . GLN A 1 109 ? 1.261 -10.655 -8.026 1.00 94.12 109 GLN A N 1
ATOM 835 C CA . GLN A 1 109 ? 0.317 -11.043 -6.974 1.00 94.12 109 GLN A CA 1
ATOM 836 C C . GLN A 1 109 ? 0.088 -9.890 -5.994 1.00 94.12 109 GLN A C 1
ATOM 838 O O . GLN A 1 109 ? -1.049 -9.649 -5.606 1.00 94.12 109 GLN A O 1
ATOM 843 N N . LEU A 1 110 ? 1.147 -9.148 -5.656 1.00 91.88 110 LEU A N 1
ATOM 844 C CA . LEU A 1 110 ? 1.081 -7.970 -4.797 1.00 91.88 110 LEU A CA 1
ATOM 845 C C . LEU A 1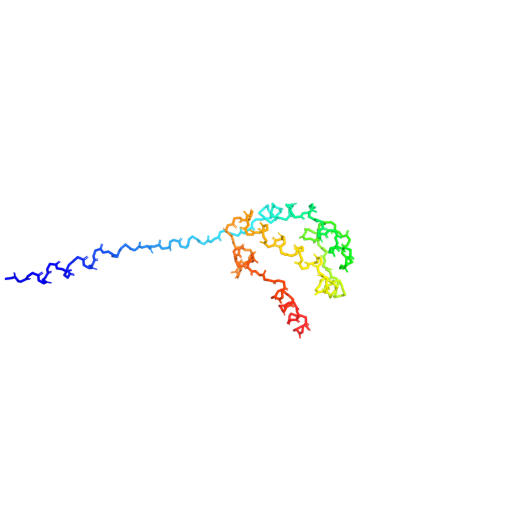 110 ? 0.120 -6.923 -5.371 1.00 91.88 110 LEU A C 1
ATOM 847 O O . LEU A 1 110 ? -0.809 -6.520 -4.685 1.00 91.88 110 LEU A O 1
ATOM 851 N N . SER A 1 111 ? 0.285 -6.548 -6.642 1.00 93.50 111 SER A N 1
ATOM 852 C CA . SER A 1 111 ? -0.585 -5.565 -7.314 1.00 93.50 111 SER A CA 1
ATOM 853 C C . SER A 1 111 ? -2.030 -6.024 -7.534 1.00 93.50 111 SER A C 1
ATOM 855 O O . SER A 1 111 ? -2.885 -5.208 -7.869 1.00 93.50 111 SER A O 1
ATOM 857 N N . ALA A 1 112 ? -2.327 -7.313 -7.353 1.00 95.44 112 ALA A N 1
ATOM 858 C CA . ALA A 1 112 ? -3.687 -7.840 -7.412 1.00 95.44 112 ALA A CA 1
ATOM 859 C C . ALA A 1 112 ? -4.403 -7.804 -6.051 1.00 95.44 112 ALA A C 1
ATOM 861 O O . ALA A 1 112 ? -5.599 -8.102 -5.992 1.00 95.44 112 ALA A O 1
ATOM 862 N N . LEU A 1 113 ? -3.698 -7.463 -4.964 1.00 93.81 113 LEU A N 1
ATOM 863 C CA . LEU A 1 113 ? -4.315 -7.331 -3.652 1.00 93.81 113 LEU A CA 1
ATOM 864 C C . LEU A 1 113 ? -5.333 -6.198 -3.666 1.00 93.81 113 LEU A C 1
ATOM 866 O O . LEU A 1 113 ? -5.060 -5.077 -4.086 1.00 93.81 113 LEU A O 1
ATOM 870 N N . THR A 1 114 ? -6.516 -6.497 -3.150 1.00 95.00 114 THR A N 1
ATOM 871 C CA . THR A 1 114 ? -7.558 -5.504 -2.912 1.00 95.00 114 THR A CA 1
ATOM 872 C C . THR A 1 114 ? -7.453 -4.941 -1.502 1.00 95.00 114 THR A C 1
ATOM 874 O O . THR A 1 114 ? -6.914 -5.565 -0.584 1.00 95.00 114 THR A O 1
ATOM 877 N N . TYR A 1 115 ? -8.038 -3.763 -1.307 1.00 94.94 115 TYR A N 1
ATOM 878 C CA . TYR A 1 115 ? -8.086 -3.122 0.001 1.00 94.94 115 TYR A CA 1
ATOM 879 C C . TYR A 1 115 ? -8.778 -3.985 1.067 1.00 94.94 115 TYR A C 1
ATOM 881 O O . TYR A 1 115 ? -8.337 -4.047 2.213 1.00 94.94 115 TYR A O 1
ATOM 889 N N . ASP A 1 116 ? -9.849 -4.684 0.683 1.00 95.75 116 ASP A N 1
ATOM 890 C CA . ASP A 1 116 ? -10.612 -5.535 1.597 1.00 95.75 116 ASP A CA 1
ATOM 891 C C . ASP A 1 116 ? -9.860 -6.828 1.937 1.00 95.75 116 ASP A C 1
ATOM 893 O O . ASP A 1 116 ? -9.921 -7.289 3.078 1.00 95.75 116 ASP A O 1
ATOM 897 N N . GLN A 1 117 ? -9.080 -7.3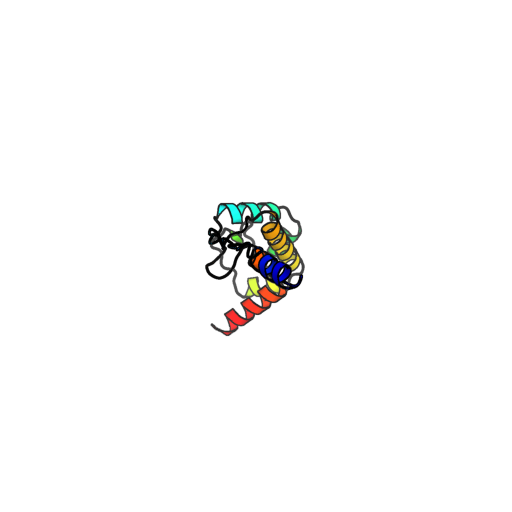74 0.997 1.00 94.88 117 GLN A N 1
ATOM 898 C CA . GLN A 1 117 ? -8.156 -8.474 1.290 1.00 94.88 117 GLN A CA 1
ATOM 899 C C . GLN A 1 117 ? -7.066 -8.033 2.266 1.00 94.88 117 GLN A C 1
ATOM 901 O O . GLN A 1 117 ? -6.819 -8.739 3.240 1.00 94.88 117 GLN A O 1
ATOM 906 N N . LEU A 1 118 ? -6.463 -6.855 2.065 1.00 92.94 118 LEU A N 1
ATOM 907 C CA . LEU A 1 118 ? -5.481 -6.314 3.006 1.00 92.94 118 LEU A CA 1
ATOM 908 C C . LEU A 1 118 ? -6.087 -6.139 4.408 1.00 92.94 118 LEU A C 1
ATOM 910 O O . LEU A 1 118 ? -5.476 -6.551 5.391 1.00 92.94 118 LEU A O 1
ATOM 914 N N . LYS A 1 119 ? -7.301 -5.580 4.500 1.00 92.94 119 LYS A N 1
ATOM 915 C CA . LYS A 1 119 ? -8.025 -5.430 5.771 1.00 92.94 119 LYS A CA 1
ATOM 916 C C . LYS A 1 119 ? -8.250 -6.779 6.450 1.00 92.94 119 LYS A C 1
ATOM 918 O O . LYS A 1 119 ? -7.939 -6.923 7.625 1.00 92.94 119 LYS A O 1
ATOM 923 N N . THR A 1 120 ? -8.733 -7.766 5.698 1.00 94.19 120 THR A N 1
ATOM 924 C CA . THR A 1 120 ? -9.000 -9.121 6.203 1.00 94.19 120 THR A CA 1
ATOM 925 C C . THR A 1 120 ? -7.730 -9.779 6.741 1.00 94.19 120 THR A C 1
ATOM 927 O O . THR A 1 120 ? -7.731 -10.295 7.855 1.00 94.19 120 THR A O 1
ATOM 930 N N . LEU A 1 121 ? -6.633 -9.718 5.979 1.00 89.50 121 LEU A N 1
ATOM 931 C CA . LEU A 1 121 ? -5.342 -10.280 6.382 1.00 89.50 121 LEU A CA 1
ATOM 932 C C . LEU A 1 121 ? -4.799 -9.605 7.644 1.00 89.50 121 LEU A C 1
ATOM 934 O O . LEU A 1 121 ? -4.317 -10.286 8.545 1.00 89.50 121 LEU A O 1
ATOM 938 N N . TYR A 1 122 ? -4.900 -8.277 7.728 1.00 88.12 122 TYR A N 1
ATOM 939 C CA . TYR A 1 122 ? -4.440 -7.545 8.902 1.00 88.12 122 TYR A CA 1
ATOM 940 C C . TYR A 1 122 ? -5.279 -7.859 10.144 1.00 88.12 122 TYR A C 1
ATOM 942 O O . TYR A 1 122 ? -4.720 -8.074 11.215 1.00 88.12 122 TYR A O 1
ATOM 950 N N . THR A 1 123 ? -6.608 -7.926 10.014 1.00 88.75 123 THR A N 1
ATOM 951 C CA . THR A 1 123 ? -7.493 -8.319 11.118 1.00 88.75 123 THR A CA 1
ATOM 952 C C . THR A 1 123 ? -7.142 -9.713 11.633 1.00 88.75 123 THR A C 1
ATOM 954 O O . THR A 1 123 ? -6.920 -9.862 12.830 1.00 88.75 123 THR A O 1
ATOM 957 N N . ALA A 1 124 ? -6.985 -10.695 10.740 1.00 89.88 124 ALA A N 1
ATOM 958 C CA . ALA A 1 124 ? -6.597 -12.052 11.123 1.00 89.88 124 ALA A CA 1
ATOM 959 C C . ALA A 1 124 ? -5.219 -12.103 11.810 1.00 89.88 124 ALA A C 1
ATOM 961 O O . ALA A 1 124 ? -5.035 -12.848 12.768 1.00 89.88 124 ALA A O 1
ATOM 962 N N . TYR A 1 125 ? -4.255 -11.295 11.354 1.00 85.31 125 TYR A N 1
ATOM 963 C CA . TYR A 1 125 ? -2.949 -11.181 12.006 1.00 85.31 125 TYR A CA 1
ATOM 964 C C . TYR A 1 125 ? -3.074 -10.652 13.440 1.00 85.31 125 TYR A C 1
ATOM 966 O O . TYR A 1 125 ? -2.522 -11.256 14.353 1.00 85.31 125 TYR A O 1
ATOM 974 N N . ILE A 1 126 ? -3.830 -9.571 13.657 1.00 84.50 126 ILE A N 1
ATOM 975 C CA . ILE A 1 126 ? -4.032 -9.006 15.000 1.00 84.50 126 ILE A CA 1
ATOM 976 C C . ILE A 1 126 ? -4.752 -9.983 15.933 1.00 84.50 126 ILE A C 1
ATOM 978 O O . ILE A 1 126 ? -4.389 -10.065 17.098 1.00 84.50 126 ILE A O 1
ATOM 982 N N . GLU A 1 127 ? -5.730 -10.741 15.434 1.00 86.12 127 GLU A N 1
ATOM 983 C CA . GLU A 1 127 ? -6.432 -11.773 16.216 1.00 86.12 127 GLU A CA 1
ATOM 984 C C . GLU A 1 127 ? -5.538 -12.965 16.600 1.00 86.12 127 GLU A C 1
ATOM 986 O O . GLU A 1 127 ? -5.895 -13.733 17.492 1.00 86.12 127 GLU A O 1
ATOM 991 N N . SER A 1 128 ? -4.393 -13.135 15.931 1.00 86.62 128 SER A N 1
ATOM 992 C CA . SER A 1 128 ? -3.438 -14.219 16.196 1.00 86.62 128 SER A CA 1
ATOM 993 C C . SER A 1 128 ? -2.325 -13.869 17.192 1.00 86.62 128 SER A C 1
ATOM 995 O O . SER A 1 128 ? -1.568 -14.764 17.573 1.00 86.62 128 SER A O 1
ATOM 997 N N . LEU A 1 129 ? -2.203 -12.592 17.577 1.00 79.38 129 LEU A N 1
ATOM 998 C CA . LEU A 1 129 ? -1.232 -12.092 18.561 1.00 79.38 129 LEU A CA 1
ATOM 999 C C . LEU A 1 129 ? -1.762 -12.229 19.993 1.00 79.38 129 LEU A C 1
ATOM 1001 O O . LEU A 1 129 ? -0.930 -12.538 20.876 1.00 79.38 129 LEU A O 1
#

Organism: Aphanomyces astaci (NCBI:txid112090)

pLDDT: mean 79.81, std 18.39, range [39.75, 96.56]

Radius of gyration: 22.9 Å; chains: 1; bounding box: 27×64×65 Å

Sequence (129 aa):
MTRHQLVLRILIAAACVSAFVHADLPFCTPDHVQLALEATYPHPSHQLCMKDAGMQNKVYLSSRFTPSLTQVGAFFNSKACRETFGVIMDAVKNNMPMCMYSEAISSKQLSALTYDQLKTLYTAYIESL

Foldseek 3Di:
DDPVVVVVVVVVPPPPPPPPPVVPFAAFDPVLLCQLVVVLLPPPLLVVLCVQLVPVDSPCVPDPDDRDPSSVVSLLVDPSSQVSVLSSLVSLVPRHPFHHNDPVDTSNRVSPDHSVNVVVVVVVVVVVD